Protein AF-A0A7W1YR52-F1 (afdb_monomer)

Solvent-accessible surface area (backbone atoms only — not comparable to full-atom values): 8454 Å² total; per-residue (Å²): 133,63,75,66,62,59,60,63,70,71,49,51,75,68,54,46,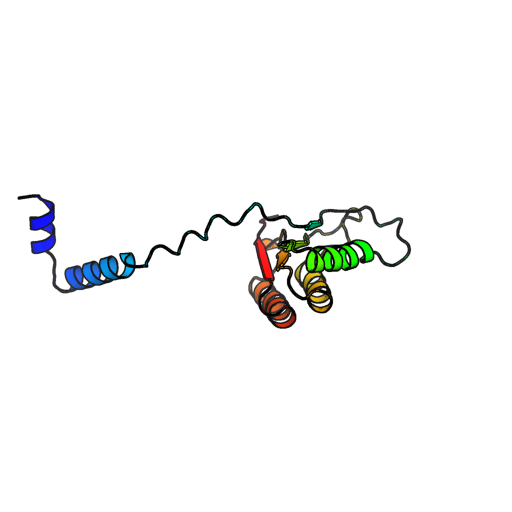53,51,49,50,52,56,54,58,62,67,60,60,69,76,72,72,75,66,73,82,70,69,92,76,51,63,50,73,51,80,66,54,80,48,83,84,46,88,64,70,83,52,48,70,62,54,54,48,44,39,49,37,34,77,68,73,29,53,31,40,29,34,24,52,37,75,99,41,70,71,22,43,89,25,65,49,36,56,65,54,41,42,56,50,26,77,64,43,86,70,39,25,44,28,28,61,26,43,46,48,79,83,49,58,69,67,55,55,52,54,48,45,48,50,33,22,62,65,37,69,74,28,62,47,81,40,78,38,84,117

Structure (mmCIF, N/CA/C/O backbone):
data_AF-A0A7W1YR52-F1
#
_entry.id   AF-A0A7W1YR52-F1
#
loop_
_atom_site.group_PDB
_atom_site.id
_atom_site.type_symbol
_atom_site.label_atom_id
_atom_site.label_alt_id
_atom_site.label_comp_id
_atom_site.label_asym_id
_atom_site.label_entity_id
_atom_site.label_seq_id
_atom_site.pdbx_PDB_ins_code
_atom_site.Cartn_x
_atom_site.Cartn_y
_atom_site.Cartn_z
_atom_site.occupancy
_atom_site.B_iso_or_equiv
_atom_site.auth_seq_id
_atom_site.auth_comp_id
_atom_site.auth_asym_id
_atom_site.auth_atom_id
_atom_site.pdbx_PDB_model_num
ATOM 1 N N . MET A 1 1 ? -31.901 45.047 22.175 1.00 51.59 1 MET A N 1
ATOM 2 C CA . MET A 1 1 ? -32.319 43.917 21.314 1.00 51.59 1 MET A CA 1
ATOM 3 C C . MET A 1 1 ? -31.320 43.836 20.171 1.00 51.59 1 MET A C 1
ATOM 5 O O . MET A 1 1 ? -31.244 44.777 19.400 1.00 51.59 1 MET A O 1
ATOM 9 N N . SER A 1 2 ? -30.466 42.810 20.182 1.00 60.12 2 SER A N 1
ATOM 10 C CA . SER A 1 2 ? -29.256 42.698 19.347 1.00 60.12 2 SER A CA 1
ATOM 11 C C . SER A 1 2 ? -29.541 42.855 17.844 1.00 60.12 2 SER A C 1
ATOM 13 O O . SER A 1 2 ? -30.533 42.312 17.355 1.00 60.12 2 SER A O 1
ATOM 15 N N . GLU A 1 3 ? -28.651 43.551 17.121 1.00 64.62 3 GLU A N 1
ATOM 16 C CA . GLU A 1 3 ? -28.667 43.746 15.656 1.00 64.62 3 GLU A CA 1
ATOM 17 C C . GLU A 1 3 ? -28.901 42.448 14.863 1.00 64.62 3 GLU A C 1
ATOM 19 O O . GLU A 1 3 ? -29.453 42.474 13.763 1.00 64.62 3 GLU A O 1
ATOM 24 N N . LEU A 1 4 ? -28.538 41.293 15.432 1.00 61.25 4 LEU A N 1
ATOM 25 C CA . LEU A 1 4 ? -28.779 39.985 14.826 1.00 61.25 4 LEU A CA 1
ATOM 26 C C . LEU A 1 4 ? -30.273 39.671 14.658 1.00 61.25 4 LEU A C 1
ATOM 28 O O . LEU A 1 4 ? -30.672 39.114 13.640 1.00 61.25 4 LEU A O 1
ATOM 32 N N . SER A 1 5 ? 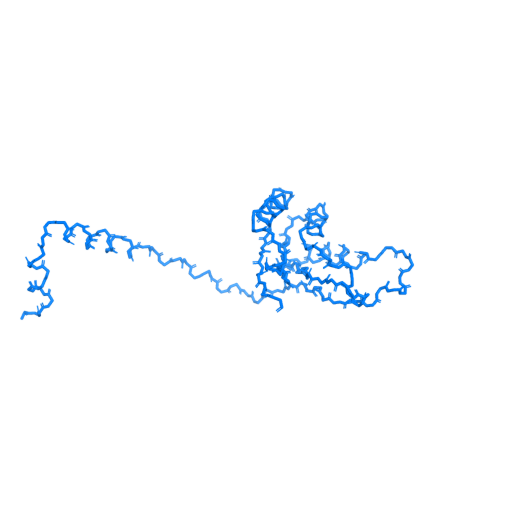-31.103 40.037 15.638 1.00 66.31 5 SER A N 1
ATOM 33 C CA . SER A 1 5 ? -32.537 39.721 15.627 1.00 66.31 5 SER A CA 1
ATOM 34 C C . SER A 1 5 ? -33.270 40.492 14.522 1.00 66.31 5 SER A C 1
ATOM 36 O O . SER A 1 5 ? -34.117 39.938 13.822 1.00 66.31 5 SER A O 1
ATOM 38 N N . GLY A 1 6 ? -32.858 41.743 14.277 1.00 71.44 6 GLY A N 1
ATOM 39 C CA . GLY A 1 6 ? -33.383 42.558 13.178 1.00 71.44 6 GLY A CA 1
ATOM 40 C C . GLY A 1 6 ? -33.016 42.011 11.795 1.00 71.44 6 GLY A C 1
ATOM 41 O O . GLY A 1 6 ? -33.862 41.975 10.905 1.00 71.44 6 GLY A O 1
ATOM 42 N N . ARG A 1 7 ? -31.786 41.506 11.624 1.00 69.94 7 ARG A N 1
ATOM 43 C CA . ARG A 1 7 ? -31.305 40.951 10.342 1.00 69.94 7 ARG A CA 1
ATOM 44 C C . ARG A 1 7 ? -31.950 39.614 9.971 1.00 69.94 7 ARG A C 1
ATOM 46 O O . ARG A 1 7 ? -32.060 39.309 8.790 1.00 69.94 7 ARG A O 1
ATOM 53 N N . VAL A 1 8 ? -32.392 38.823 10.952 1.00 71.25 8 VAL A N 1
ATOM 54 C CA . VAL A 1 8 ? -33.123 37.561 10.713 1.00 71.25 8 VAL A CA 1
ATOM 55 C C . VAL A 1 8 ? -34.597 37.818 10.370 1.00 71.25 8 VAL A C 1
ATOM 57 O O . VAL A 1 8 ? -35.208 37.070 9.599 1.00 71.25 8 VAL A O 1
ATOM 60 N N . ALA A 1 9 ? -35.175 38.897 10.905 1.00 76.25 9 ALA A N 1
ATOM 61 C CA . ALA A 1 9 ? -36.544 39.303 10.603 1.00 76.25 9 ALA A CA 1
ATOM 62 C C . ALA A 1 9 ? -36.706 39.835 9.1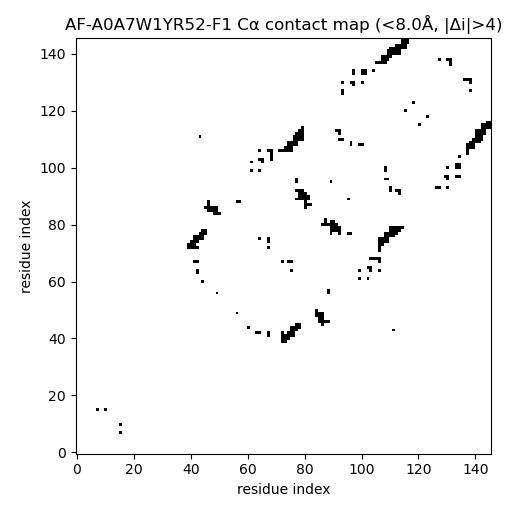66 1.00 76.25 9 ALA A C 1
ATOM 64 O O . ALA A 1 9 ? -37.780 39.684 8.591 1.00 76.25 9 ALA A O 1
ATOM 65 N N . SER A 1 10 ? -35.647 40.397 8.573 1.00 84.06 10 SER A N 1
ATOM 66 C CA . SER A 1 10 ? -35.649 40.961 7.215 1.00 84.06 10 SER A CA 1
ATOM 67 C C . SER A 1 10 ? -35.373 39.950 6.092 1.00 84.06 10 SER A C 1
ATOM 69 O O . SER A 1 10 ? -35.204 40.356 4.944 1.00 84.06 10 SER A O 1
ATOM 71 N N . LEU A 1 11 ? -35.257 38.655 6.400 1.00 87.88 11 LEU A N 1
ATOM 72 C CA . LEU A 1 11 ? -34.957 37.624 5.402 1.00 87.88 11 LEU A CA 1
ATOM 73 C C . LEU A 1 11 ? -36.194 37.262 4.578 1.00 87.88 11 LEU A C 1
ATOM 75 O O . LEU A 1 11 ? -37.293 37.117 5.117 1.00 87.88 11 LEU A O 1
ATOM 79 N N . SER A 1 12 ? -35.991 37.039 3.279 1.00 91.00 12 SER A N 1
ATOM 80 C CA . SER A 1 12 ? -37.018 36.460 2.415 1.00 91.00 12 SER A CA 1
ATOM 81 C C . SER A 1 12 ? -37.321 35.002 2.809 1.00 91.00 12 SER A C 1
ATOM 83 O O . SER A 1 12 ? -36.496 34.351 3.465 1.00 91.00 12 SER A O 1
ATOM 85 N N . PRO A 1 13 ? -38.473 34.443 2.392 1.00 88.31 13 PRO A N 1
ATOM 86 C CA . PRO A 1 13 ? -38.818 33.047 2.669 1.00 88.31 13 PRO A CA 1
ATOM 87 C C . PRO A 1 13 ? -37.746 32.050 2.199 1.00 88.31 13 PRO A C 1
ATOM 89 O O . PRO A 1 13 ? -37.414 31.113 2.921 1.00 88.31 13 PRO A O 1
ATOM 92 N N . GLU A 1 14 ? -37.143 32.290 1.032 1.00 88.25 14 GLU A N 1
ATOM 93 C CA . GLU A 1 14 ? -36.066 31.454 0.485 1.00 88.25 14 GLU A CA 1
ATOM 94 C C . GLU A 1 14 ? -34.774 31.561 1.300 1.00 88.25 14 GLU A C 1
ATOM 96 O O . GLU A 1 14 ? -34.125 30.555 1.587 1.00 88.25 14 GLU A O 1
ATOM 101 N N . GLN A 1 15 ? -34.416 32.775 1.731 1.00 84.81 15 GLN A N 1
ATOM 102 C CA . GLN A 1 15 ? -33.239 33.002 2.567 1.00 84.81 15 GLN A CA 1
ATOM 103 C C . GLN A 1 15 ? -33.398 32.357 3.945 1.00 84.81 15 GLN A C 1
ATOM 105 O O . GLN A 1 15 ? -32.437 31.799 4.472 1.00 84.81 15 GLN A O 1
ATOM 110 N N . ARG A 1 16 ? -34.610 32.383 4.513 1.00 85.88 16 ARG A N 1
ATOM 111 C CA . ARG A 1 16 ? -34.920 31.703 5.775 1.00 85.88 16 ARG A CA 1
ATOM 112 C C . ARG A 1 16 ? -34.832 30.182 5.621 1.00 85.88 16 ARG A C 1
ATOM 114 O O . ARG A 1 16 ? -34.178 29.546 6.440 1.00 85.88 16 ARG A O 1
ATOM 121 N N . ALA A 1 17 ? -35.371 29.620 4.538 1.00 82.25 17 ALA A N 1
ATOM 122 C CA . ALA A 1 17 ? -35.276 28.187 4.251 1.00 82.25 17 ALA A CA 1
ATOM 123 C C . ALA A 1 17 ? -33.823 27.716 4.031 1.00 82.25 17 ALA A C 1
ATOM 125 O O . ALA A 1 17 ? -33.437 26.636 4.484 1.00 82.25 17 ALA A O 1
ATOM 126 N N . LEU A 1 18 ? -32.989 28.528 3.369 1.00 80.44 18 LEU A N 1
ATOM 127 C CA . LEU A 1 18 ? -31.559 28.250 3.220 1.00 80.44 18 LEU A CA 1
ATOM 128 C C . LEU A 1 18 ? -30.838 28.297 4.574 1.00 80.44 18 LEU A C 1
ATOM 130 O O . LEU A 1 18 ? -30.057 27.396 4.878 1.00 80.44 18 LEU A O 1
ATOM 134 N N . LEU A 1 19 ? -31.129 29.306 5.400 1.00 80.19 19 LEU A N 1
ATOM 135 C CA . LEU A 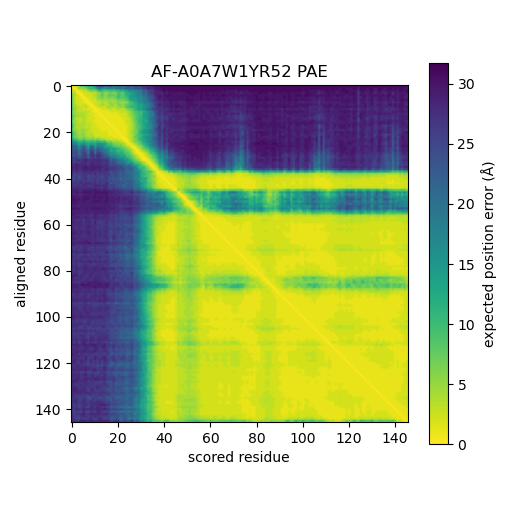1 19 ? -30.555 29.438 6.738 1.00 80.19 19 LEU A CA 1
ATOM 136 C C . LEU A 1 19 ? -30.928 28.239 7.625 1.00 80.19 19 LEU A C 1
ATOM 138 O O . LEU A 1 19 ? -30.062 27.681 8.291 1.00 80.19 19 LEU A O 1
ATOM 142 N N . GLU A 1 20 ? -32.185 27.794 7.583 1.00 82.94 20 GLU A N 1
ATOM 143 C CA . GLU A 1 20 ? -32.664 26.604 8.298 1.00 82.94 20 GLU A CA 1
ATOM 144 C C . GLU A 1 20 ? -31.961 25.327 7.825 1.00 82.94 20 GLU A C 1
ATOM 146 O O . GLU A 1 20 ? -31.508 24.539 8.654 1.00 82.94 20 GLU A O 1
ATOM 151 N N . ARG A 1 21 ? -31.769 25.148 6.510 1.00 78.56 21 ARG A N 1
ATOM 152 C CA . ARG A 1 21 ? -30.993 24.022 5.959 1.00 78.56 21 ARG A CA 1
ATOM 153 C C . ARG A 1 21 ? -29.532 24.041 6.407 1.00 78.56 21 ARG A C 1
ATOM 155 O O . ARG A 1 21 ? -28.987 22.988 6.739 1.00 78.56 21 ARG A O 1
ATOM 162 N N . MET A 1 22 ? -28.902 25.216 6.438 1.00 73.44 22 MET A N 1
ATOM 163 C CA . MET A 1 22 ? -27.520 25.390 6.904 1.00 73.44 22 MET A CA 1
ATOM 164 C C . MET A 1 22 ? -27.375 25.140 8.413 1.00 73.44 22 MET A C 1
ATOM 166 O O . MET A 1 22 ? -26.379 24.575 8.862 1.00 73.44 22 MET A O 1
ATOM 170 N N . LEU A 1 23 ? -28.372 25.534 9.208 1.00 73.44 23 LEU A N 1
ATOM 171 C CA . LEU A 1 23 ? -28.405 25.265 10.646 1.00 73.44 23 LEU A CA 1
ATOM 172 C C . LEU A 1 23 ? -28.672 23.781 10.937 1.00 73.44 23 LEU A C 1
ATOM 174 O O . LEU A 1 23 ? -28.028 23.217 11.817 1.00 73.44 23 LEU A O 1
ATOM 178 N N . ALA A 1 24 ? -29.535 23.129 10.152 1.00 71.31 24 ALA A N 1
ATOM 179 C CA . ALA A 1 24 ? -29.798 21.693 10.243 1.00 71.31 24 ALA A CA 1
ATOM 180 C C . ALA A 1 24 ? -28.568 20.839 9.878 1.00 71.31 24 ALA A C 1
ATOM 182 O O . ALA A 1 24 ? -28.323 19.814 10.506 1.00 71.31 24 ALA A O 1
ATOM 183 N N . THR A 1 25 ? -27.745 21.279 8.918 1.00 58.31 25 THR A N 1
ATOM 184 C CA . THR A 1 25 ? -26.483 20.596 8.558 1.00 58.31 25 THR A CA 1
ATOM 185 C C . THR A 1 25 ? -25.369 20.810 9.583 1.00 58.31 25 THR A C 1
ATOM 187 O O . THR A 1 25 ? -24.502 19.953 9.735 1.00 58.31 25 THR A O 1
ATOM 190 N N . LYS A 1 26 ? -25.418 21.901 10.358 1.00 54.62 26 LYS A N 1
ATOM 191 C CA . LYS A 1 26 ? -24.524 22.127 11.507 1.00 54.62 26 LYS A CA 1
ATOM 192 C C . LYS A 1 26 ? -24.830 21.234 12.717 1.00 54.62 26 LYS A C 1
ATOM 194 O O . LYS A 1 26 ? -24.046 21.220 13.660 1.00 54.62 26 LYS A O 1
ATOM 199 N N . GLY A 1 27 ? -25.938 20.492 12.673 1.00 46.06 27 GLY A N 1
ATOM 200 C CA . GLY A 1 27 ? -26.330 19.477 13.648 1.00 46.06 27 GLY A CA 1
ATOM 201 C C . GLY A 1 27 ? -25.776 18.081 13.359 1.00 46.06 27 GLY A C 1
ATOM 202 O O . GLY A 1 27 ? -26.323 17.112 13.879 1.00 46.06 27 GLY A O 1
ATOM 203 N N . ALA A 1 28 ? -24.721 17.944 12.546 1.00 52.09 28 ALA A N 1
ATOM 204 C CA . ALA A 1 28 ? -23.932 16.720 12.588 1.00 52.09 28 ALA A CA 1
ATOM 205 C C . ALA A 1 28 ? -23.451 16.558 14.034 1.00 52.09 28 ALA A C 1
ATOM 207 O O . ALA A 1 28 ? -22.699 17.398 14.537 1.00 52.09 28 ALA A O 1
ATOM 208 N N . SER A 1 29 ? -23.938 15.517 14.719 1.00 50.88 29 SER A N 1
ATOM 209 C CA . SER A 1 29 ? -23.362 15.081 15.987 1.00 50.88 29 SER A CA 1
ATOM 210 C C . SER A 1 29 ? -21.843 15.117 15.835 1.00 50.88 29 SER A C 1
ATOM 212 O O . SER A 1 29 ? -21.368 14.734 14.757 1.00 50.88 29 SER A O 1
ATOM 214 N N . PRO A 1 30 ? -21.080 15.592 16.841 1.00 49.69 30 PRO A N 1
ATOM 215 C CA . PRO A 1 30 ? -19.635 15.465 16.784 1.00 49.69 30 PRO A CA 1
ATOM 216 C C . PRO A 1 30 ? -19.364 14.027 16.365 1.00 49.69 30 PRO A C 1
ATOM 218 O O . PRO A 1 30 ? -19.863 13.113 17.027 1.00 49.69 30 PRO A O 1
ATOM 221 N N . VAL A 1 31 ? -18.676 13.826 15.232 1.00 53.56 31 VAL A N 1
ATOM 222 C CA . VAL A 1 31 ? -18.073 12.522 14.953 1.00 53.56 31 VAL A CA 1
ATOM 223 C C . VAL A 1 31 ? -17.373 12.200 16.260 1.00 53.56 31 VAL A C 1
ATOM 225 O O . VAL A 1 31 ? -16.564 13.042 16.669 1.00 53.56 31 VAL A O 1
ATOM 228 N N . PRO A 1 32 ? -17.760 11.129 16.982 1.00 46.78 32 PRO A N 1
ATOM 229 C CA . PRO A 1 32 ? -17.133 10.827 18.251 1.00 46.78 32 PRO A CA 1
ATOM 230 C C . PRO A 1 32 ? -15.642 10.888 17.976 1.00 46.78 32 PRO A C 1
ATOM 232 O O . PRO A 1 32 ? -15.161 10.170 17.096 1.00 46.78 32 PRO A O 1
ATOM 235 N N . LEU A 1 33 ? -14.945 11.843 18.602 1.00 52.25 33 LEU A N 1
ATOM 236 C CA . LEU A 1 33 ? -13.493 11.838 18.594 1.00 52.25 33 LEU A CA 1
ATOM 237 C C . LEU A 1 33 ? -13.187 10.478 19.182 1.00 52.25 33 LEU A C 1
ATOM 239 O O . LEU A 1 33 ? -13.493 10.262 20.355 1.00 52.25 33 LEU A O 1
ATOM 243 N N . ALA A 1 34 ? -12.781 9.548 18.312 1.00 59.06 34 ALA A N 1
ATOM 244 C CA . ALA A 1 34 ? -12.560 8.169 18.685 1.00 59.06 34 ALA A CA 1
ATOM 245 C C . ALA A 1 34 ? -11.772 8.216 19.988 1.00 59.06 34 ALA A C 1
ATOM 247 O O . ALA A 1 34 ? -10.771 8.941 20.046 1.00 59.06 34 ALA A O 1
ATOM 248 N N . GLU A 1 35 ? -12.295 7.556 21.029 1.00 54.59 35 GLU A N 1
ATOM 249 C CA . GLU A 1 35 ? -11.586 7.343 22.291 1.00 54.59 35 GLU A CA 1
ATOM 250 C C . GLU A 1 35 ? -10.117 7.183 21.954 1.00 54.59 35 GLU A C 1
ATOM 252 O O . GLU A 1 35 ? -9.825 6.360 21.086 1.00 54.59 35 GLU A O 1
ATOM 257 N N . ALA A 1 36 ? -9.256 8.043 22.513 1.00 53.94 36 ALA A N 1
ATOM 258 C CA . ALA A 1 36 ? -7.880 8.198 22.065 1.00 53.94 36 ALA A CA 1
ATOM 259 C C . ALA A 1 36 ? -7.216 6.822 22.015 1.00 53.94 36 ALA A C 1
ATOM 261 O O . ALA A 1 36 ? -6.761 6.298 23.033 1.00 53.94 36 ALA A O 1
ATOM 262 N N . ALA A 1 37 ? -7.239 6.212 20.829 1.00 66.56 37 ALA A N 1
ATOM 263 C CA . ALA A 1 37 ? -6.703 4.892 20.629 1.00 66.56 37 ALA A CA 1
ATOM 264 C C . ALA A 1 37 ? -5.230 5.030 20.986 1.00 66.56 37 ALA A C 1
ATOM 266 O O . ALA A 1 37 ? -4.564 5.952 20.504 1.00 66.56 37 ALA A O 1
ATOM 267 N N . GLY A 1 38 ? -4.748 4.177 21.892 1.00 81.50 38 GLY A N 1
ATOM 268 C CA . GLY A 1 38 ? -3.334 4.155 22.244 1.00 81.50 38 GLY A CA 1
ATOM 269 C C . GLY A 1 38 ? -2.470 4.143 20.980 1.00 81.50 38 GLY A C 1
ATOM 270 O O . GLY A 1 38 ? -2.928 3.727 19.912 1.00 81.50 38 GLY A O 1
ATOM 271 N N . LEU A 1 39 ? -1.233 4.633 21.092 1.00 92.00 39 LEU A N 1
ATOM 272 C CA . LEU A 1 39 ? -0.325 4.767 19.953 1.00 92.00 39 LEU A CA 1
ATOM 273 C C . LEU A 1 39 ? -0.327 3.497 19.089 1.00 92.00 39 LEU A C 1
ATOM 275 O O . LEU A 1 39 ? -0.029 2.402 19.565 1.00 92.00 39 LEU A O 1
ATOM 279 N N . GLN A 1 40 ? -0.664 3.664 17.813 1.00 94.88 40 GLN A N 1
ATOM 280 C CA . GLN A 1 40 ? -0.707 2.571 16.855 1.00 94.88 40 GLN A CA 1
ATOM 281 C C . GLN A 1 40 ? 0.651 2.398 16.178 1.00 94.88 40 GLN A C 1
ATOM 283 O O . GLN A 1 40 ? 1.247 3.363 15.702 1.00 94.88 40 GLN A O 1
ATOM 288 N N . PHE A 1 41 ? 1.109 1.152 16.076 1.00 97.44 41 PHE A N 1
ATOM 289 C CA . PHE A 1 41 ? 2.354 0.799 15.397 1.00 97.44 41 PHE A CA 1
ATOM 290 C C . PHE A 1 41 ? 2.063 0.256 13.998 1.00 97.44 41 PHE A C 1
ATOM 292 O O . PHE A 1 41 ? 1.071 -0.433 13.780 1.00 97.44 41 PHE A O 1
ATOM 299 N N . SER A 1 42 ? 2.902 0.595 13.023 1.00 98.19 42 SER A N 1
ATOM 300 C CA . SER A 1 42 ? 2.784 0.159 11.625 1.00 98.19 42 SER A CA 1
ATOM 301 C C . SER A 1 42 ? 4.164 -0.169 11.066 1.00 98.19 42 SER A C 1
ATOM 303 O O . SER A 1 42 ? 5.164 0.354 11.555 1.00 98.19 42 SER A O 1
ATOM 305 N N . LEU A 1 43 ? 4.213 -0.998 10.026 1.00 98.00 43 LEU A N 1
ATOM 306 C CA . LEU A 1 43 ? 5.425 -1.212 9.241 1.00 98.00 43 LEU A CA 1
ATOM 307 C C . LEU A 1 43 ? 5.435 -0.274 8.038 1.00 98.00 43 LEU A C 1
ATOM 309 O O . LEU A 1 43 ? 4.408 -0.102 7.382 1.00 98.00 43 LEU A O 1
ATOM 313 N N . PHE A 1 44 ? 6.592 0.301 7.727 1.00 96.44 44 PHE A N 1
ATOM 314 C CA . PHE A 1 44 ? 6.783 1.114 6.533 1.00 96.44 44 PHE A CA 1
ATOM 315 C C . PHE A 1 44 ? 7.975 0.587 5.748 1.00 96.44 44 PHE A C 1
ATOM 317 O O . PHE A 1 44 ? 9.092 0.535 6.261 1.00 96.44 44 PHE A O 1
ATOM 324 N N . TYR A 1 45 ? 7.732 0.217 4.496 1.00 93.25 45 TYR A N 1
ATOM 325 C CA . TYR A 1 45 ? 8.778 -0.225 3.592 1.00 93.25 45 TYR A CA 1
ATOM 326 C C . TYR A 1 45 ? 9.265 0.981 2.800 1.00 93.25 45 TYR A C 1
ATOM 328 O O . TYR A 1 45 ? 8.492 1.672 2.143 1.00 93.25 45 TYR A O 1
ATOM 336 N N . PHE A 1 46 ? 10.557 1.269 2.902 1.00 79.62 46 PHE A N 1
ATOM 337 C CA . PHE A 1 46 ? 11.211 2.276 2.080 1.00 79.62 46 PHE A CA 1
ATOM 338 C C . PHE A 1 46 ? 11.957 1.535 0.979 1.00 79.62 46 PHE A C 1
ATOM 340 O O . PHE A 1 46 ? 11.311 0.890 0.159 1.00 79.62 46 PHE A O 1
ATOM 347 N N . SER A 1 47 ? 13.275 1.586 0.946 1.00 69.19 47 SER A N 1
ATOM 348 C CA . SER A 1 47 ? 14.126 0.892 -0.009 1.00 69.19 47 SER A CA 1
ATOM 349 C C . SER A 1 47 ? 15.050 -0.074 0.721 1.00 69.19 47 SER A C 1
ATOM 351 O O . SER A 1 47 ? 15.524 0.197 1.822 1.00 69.19 47 SER A O 1
ATOM 353 N N . SER A 1 48 ? 15.311 -1.201 0.079 1.00 68.00 48 SER A N 1
ATOM 354 C CA . SER A 1 48 ? 16.369 -2.139 0.430 1.00 68.00 48 SER A CA 1
ATOM 355 C C . SER A 1 48 ? 17.234 -2.343 -0.810 1.00 68.00 48 SER A C 1
ATOM 357 O O . SER A 1 48 ? 16.733 -2.309 -1.941 1.00 68.00 48 SER A O 1
ATOM 359 N N . ASP A 1 49 ? 18.544 -2.497 -0.612 1.00 67.50 49 ASP A N 1
ATOM 360 C CA . ASP A 1 49 ? 19.411 -3.000 -1.673 1.00 67.50 49 ASP A CA 1
ATOM 361 C C . ASP A 1 49 ? 19.265 -4.520 -1.722 1.00 67.50 49 ASP A C 1
ATOM 363 O O . ASP A 1 49 ? 19.858 -5.259 -0.937 1.00 67.50 49 ASP A O 1
ATOM 367 N N . GLU A 1 50 ? 18.402 -4.977 -2.622 1.00 66.62 50 GLU A N 1
ATOM 368 C CA . GLU A 1 50 ? 18.124 -6.398 -2.823 1.00 66.62 50 GLU A CA 1
ATOM 369 C C . GLU A 1 50 ? 18.768 -6.932 -4.103 1.00 66.62 50 GLU A C 1
ATOM 371 O O . GLU A 1 50 ? 18.424 -8.020 -4.566 1.00 66.62 50 GLU A O 1
ATOM 376 N N . GLN A 1 51 ? 19.731 -6.204 -4.686 1.00 63.41 51 GLN A N 1
ATOM 377 C CA . GLN A 1 51 ? 20.501 -6.727 -5.818 1.00 63.41 51 GLN A CA 1
ATOM 378 C C . GLN A 1 51 ? 21.277 -7.990 -5.436 1.00 63.41 51 GLN A C 1
ATOM 380 O O . GLN A 1 51 ? 21.415 -8.896 -6.255 1.00 63.41 51 GLN A O 1
ATOM 385 N N . ALA A 1 52 ? 21.726 -8.076 -4.181 1.00 60.88 52 ALA A N 1
ATOM 386 C CA . ALA A 1 52 ? 22.408 -9.248 -3.645 1.00 60.88 52 ALA A CA 1
ATOM 387 C C . ALA A 1 52 ? 21.472 -10.450 -3.395 1.00 60.88 52 ALA A C 1
ATOM 389 O O . ALA A 1 52 ? 21.953 -11.568 -3.200 1.00 60.88 52 ALA A O 1
ATOM 390 N N . LEU A 1 53 ? 20.145 -10.257 -3.403 1.00 68.19 53 LEU A N 1
ATOM 391 C CA . LEU A 1 53 ? 19.179 -11.338 -3.216 1.00 68.19 53 LEU A CA 1
ATOM 392 C C . LEU A 1 53 ? 18.889 -12.005 -4.564 1.00 68.19 53 LEU A C 1
ATOM 394 O O . LEU A 1 53 ? 18.136 -11.502 -5.400 1.00 68.19 53 LEU A O 1
ATOM 398 N N . ALA A 1 54 ? 19.521 -13.162 -4.769 1.00 66.44 54 ALA A N 1
ATOM 399 C CA . ALA A 1 54 ? 19.409 -13.942 -6.000 1.00 66.44 54 ALA A CA 1
ATOM 400 C C . ALA A 1 54 ? 17.982 -14.464 -6.257 1.00 66.44 54 ALA A C 1
ATOM 402 O O . ALA A 1 54 ? 17.583 -14.588 -7.410 1.00 66.44 54 ALA A O 1
ATOM 403 N N . ASN A 1 55 ? 17.214 -14.737 -5.196 1.00 76.50 55 ASN A N 1
ATOM 404 C CA . ASN A 1 55 ? 15.829 -15.206 -5.240 1.00 76.50 55 ASN A CA 1
ATOM 405 C C . ASN A 1 55 ? 15.014 -14.550 -4.115 1.00 76.50 55 ASN A C 1
ATOM 407 O O . ASN A 1 55 ? 15.577 -14.143 -3.101 1.00 76.50 55 ASN A O 1
ATOM 411 N N . ASP A 1 56 ? 13.692 -14.508 -4.290 1.00 84.00 56 ASP A N 1
ATOM 412 C CA . ASP A 1 56 ? 12.721 -14.135 -3.251 1.00 84.00 56 ASP A CA 1
ATOM 413 C C . ASP A 1 56 ? 12.858 -12.703 -2.694 1.00 84.00 56 ASP A C 1
ATOM 415 O O . ASP A 1 56 ? 12.810 -12.446 -1.491 1.00 84.00 56 ASP A O 1
ATOM 419 N N . LYS A 1 57 ? 12.987 -11.739 -3.612 1.00 87.25 57 LYS A N 1
ATOM 420 C CA . LYS A 1 57 ? 13.103 -10.297 -3.320 1.00 87.25 57 LYS A CA 1
ATOM 421 C C . LYS A 1 57 ? 11.886 -9.685 -2.605 1.00 87.25 57 LYS A C 1
ATOM 423 O O . LYS A 1 57 ? 11.882 -8.515 -2.265 1.00 87.25 57 LYS A O 1
ATOM 428 N N . TYR A 1 58 ? 10.807 -10.443 -2.419 1.00 91.00 58 TYR A N 1
ATOM 429 C CA . TYR A 1 58 ? 9.622 -9.980 -1.692 1.00 91.00 58 TYR A CA 1
ATOM 430 C C . TYR A 1 58 ? 9.434 -10.690 -0.351 1.00 91.00 58 TYR A C 1
ATOM 432 O O . TYR A 1 58 ? 8.505 -10.351 0.382 1.00 91.00 58 TYR A O 1
ATOM 440 N N . ARG A 1 59 ? 10.320 -11.622 0.025 1.00 91.12 59 ARG A N 1
ATOM 441 C CA . ARG A 1 59 ? 10.198 -12.383 1.273 1.00 91.12 59 ARG A CA 1
ATOM 442 C C . ARG A 1 59 ? 10.020 -11.491 2.492 1.00 91.12 59 ARG A C 1
ATOM 444 O O . ARG A 1 59 ? 9.097 -11.693 3.269 1.00 91.12 59 ARG A O 1
ATOM 451 N N . LEU A 1 60 ? 10.866 -10.468 2.625 1.00 91.75 60 LEU A N 1
ATOM 452 C CA . LEU A 1 60 ? 10.855 -9.576 3.786 1.00 91.75 60 LEU A CA 1
ATOM 453 C C . LEU A 1 60 ? 9.526 -8.817 3.923 1.00 91.75 60 LEU A C 1
ATOM 455 O O . LEU A 1 60 ? 9.042 -8.613 5.039 1.00 91.75 60 LEU A O 1
ATOM 459 N N . VAL A 1 61 ? 8.925 -8.392 2.808 1.00 94.38 61 VAL A N 1
ATOM 460 C CA . VAL A 1 61 ? 7.636 -7.690 2.851 1.00 94.38 61 VAL A CA 1
ATOM 461 C C . VAL A 1 61 ? 6.473 -8.648 3.094 1.00 94.38 61 VAL A C 1
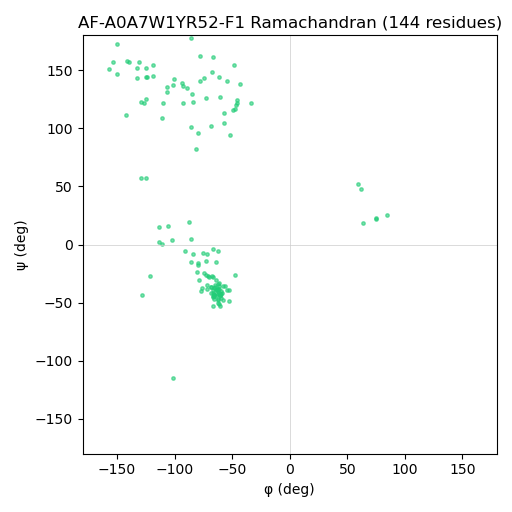ATOM 463 O O . VAL A 1 61 ? 5.577 -8.319 3.866 1.00 94.38 61 VAL A O 1
ATOM 466 N N . LEU A 1 62 ? 6.508 -9.853 2.517 1.00 96.12 62 LEU A N 1
ATOM 467 C CA . LEU A 1 62 ? 5.478 -10.873 2.727 1.00 96.12 62 LEU A CA 1
ATOM 468 C C . LEU A 1 62 ? 5.472 -11.383 4.176 1.00 96.12 62 LEU A C 1
ATOM 470 O O . LEU A 1 62 ? 4.436 -11.337 4.839 1.00 96.12 62 LEU A O 1
ATOM 474 N N . GLU A 1 63 ? 6.626 -11.816 4.686 1.00 96.81 63 GLU A N 1
ATOM 475 C CA . GLU A 1 63 ? 6.767 -12.330 6.054 1.00 96.81 63 GLU A CA 1
ATOM 476 C C . GLU A 1 63 ? 6.542 -11.225 7.091 1.00 96.81 63 GLU A C 1
ATOM 478 O O . GLU A 1 63 ? 5.838 -11.435 8.080 1.00 96.81 63 GLU A O 1
ATOM 483 N N . GLY A 1 64 ? 7.074 -10.021 6.854 1.00 97.62 64 GLY A N 1
ATOM 484 C CA . GLY A 1 64 ? 6.865 -8.886 7.750 1.00 97.62 64 GLY A CA 1
ATOM 485 C C . GLY A 1 64 ? 5.398 -8.458 7.826 1.00 97.62 64 GLY A C 1
ATOM 486 O O . GLY A 1 64 ? 4.898 -8.184 8.917 1.00 97.62 64 GLY A O 1
ATOM 487 N N . ALA A 1 65 ? 4.670 -8.476 6.704 1.00 98.31 65 ALA A N 1
ATOM 488 C CA . ALA A 1 65 ? 3.236 -8.201 6.698 1.00 98.31 65 ALA A CA 1
ATOM 489 C C . ALA A 1 65 ? 2.432 -9.271 7.450 1.00 98.31 65 ALA A C 1
ATOM 491 O O . ALA A 1 65 ? 1.565 -8.917 8.246 1.00 98.31 65 ALA A O 1
ATOM 492 N N . GLN A 1 66 ? 2.736 -10.559 7.251 1.00 98.56 66 GLN A N 1
ATOM 493 C CA . GLN A 1 66 ? 2.110 -11.656 8.000 1.00 98.56 66 GLN A CA 1
ATOM 494 C C . GLN A 1 66 ? 2.377 -11.551 9.503 1.00 98.56 66 GLN A C 1
ATOM 496 O O . GLN A 1 66 ? 1.467 -11.741 10.309 1.00 98.56 66 GLN A O 1
ATOM 501 N N . PHE A 1 67 ? 3.610 -11.216 9.885 1.00 98.62 67 PHE A N 1
ATOM 502 C CA . PHE A 1 67 ? 3.963 -10.988 11.279 1.00 98.62 67 PHE A CA 1
ATOM 503 C C . PHE A 1 67 ? 3.145 -9.832 11.861 1.00 98.62 67 PHE A C 1
ATOM 505 O O . PHE A 1 67 ? 2.469 -10.002 12.872 1.00 98.62 67 PHE A O 1
ATOM 512 N N . ALA A 1 68 ? 3.153 -8.672 11.206 1.00 98.56 68 ALA A N 1
ATOM 513 C CA . ALA A 1 68 ? 2.441 -7.489 11.672 1.00 98.56 68 ALA A CA 1
ATOM 514 C C . ALA A 1 68 ? 0.925 -7.736 11.807 1.00 98.56 68 ALA A C 1
ATOM 516 O O . ALA A 1 68 ? 0.317 -7.327 12.798 1.00 98.56 68 ALA A O 1
ATOM 517 N N . ASP A 1 69 ? 0.343 -8.473 10.858 1.00 98.56 69 ASP A N 1
ATOM 518 C CA . ASP A 1 69 ? -1.055 -8.914 10.864 1.00 98.56 69 ASP A CA 1
ATOM 519 C C . ASP A 1 69 ? -1.415 -9.755 12.094 1.00 98.56 69 ASP A C 1
ATOM 521 O O . ASP A 1 69 ? -2.460 -9.547 12.708 1.00 98.56 69 ASP A O 1
ATOM 525 N N . GLN A 1 70 ? -0.523 -10.662 12.494 1.00 98.19 70 GLN A N 1
ATOM 526 C CA . GLN A 1 70 ? -0.720 -11.551 13.643 1.00 98.19 70 GLN A CA 1
ATOM 527 C C . GLN A 1 70 ? -0.451 -10.874 14.997 1.00 98.19 70 GLN A C 1
ATOM 529 O O . GLN A 1 70 ? -0.869 -11.394 16.029 1.00 98.19 70 GLN A O 1
ATOM 534 N N . HIS A 1 71 ? 0.222 -9.719 15.007 1.00 98.12 71 HIS A N 1
ATOM 535 C CA . HIS A 1 71 ? 0.680 -9.044 16.230 1.00 98.12 71 HIS A CA 1
ATOM 536 C C . HIS A 1 71 ? -0.017 -7.700 16.492 1.00 98.12 71 HIS A C 1
ATOM 538 O O . HIS A 1 71 ? 0.441 -6.913 17.319 1.00 98.12 71 HIS A O 1
ATOM 544 N N . GLY A 1 72 ? -1.132 -7.423 15.810 1.00 94.94 72 GLY A N 1
ATOM 545 C CA . GLY A 1 72 ? -1.973 -6.258 16.103 1.00 94.94 72 GLY A CA 1
ATOM 546 C C . GLY A 1 72 ? -1.398 -4.920 15.634 1.00 94.94 72 GLY A C 1
ATOM 547 O O . GLY A 1 72 ? -1.782 -3.871 16.153 1.00 94.94 72 GLY A O 1
ATOM 548 N N . PHE A 1 73 ? -0.496 -4.930 14.650 1.00 98.38 73 PHE A N 1
ATOM 549 C CA . PHE A 1 73 ? -0.070 -3.699 13.988 1.00 98.38 73 PHE A CA 1
ATOM 550 C C . PHE A 1 73 ? -1.231 -3.105 13.183 1.00 98.38 73 PHE A C 1
ATOM 552 O O . PHE A 1 73 ? -2.080 -3.811 12.640 1.00 98.38 73 PHE A O 1
ATOM 559 N N . ALA A 1 74 ? -1.252 -1.781 13.072 1.00 98.12 74 ALA A N 1
ATOM 560 C CA . ALA A 1 74 ? -2.334 -1.065 12.414 1.00 98.12 74 ALA A CA 1
ATOM 561 C C . ALA A 1 74 ? -2.254 -1.136 10.886 1.00 98.12 74 ALA A C 1
ATOM 563 O O . ALA A 1 74 ? -3.289 -1.269 10.231 1.00 98.12 74 ALA A O 1
ATOM 564 N N . ALA A 1 75 ? -1.056 -1.029 10.306 1.00 98.62 75 ALA A N 1
ATOM 565 C CA . ALA A 1 75 ? -0.885 -1.013 8.858 1.00 98.62 75 ALA A CA 1
ATOM 566 C C . ALA A 1 75 ? 0.488 -1.513 8.390 1.00 98.62 75 ALA A C 1
ATOM 568 O O . ALA A 1 75 ? 1.486 -1.408 9.107 1.00 98.62 75 ALA A O 1
ATOM 569 N N . VAL A 1 76 ? 0.529 -1.970 7.140 1.00 98.50 76 VAL A N 1
ATOM 570 C CA . VAL A 1 76 ? 1.733 -2.049 6.308 1.00 98.50 76 VAL A CA 1
ATOM 571 C C . VAL A 1 76 ? 1.646 -0.950 5.257 1.00 98.50 76 VAL A C 1
ATOM 573 O O . VAL A 1 76 ? 0.618 -0.802 4.594 1.00 98.50 76 VAL A O 1
ATOM 576 N N . TRP A 1 77 ? 2.722 -0.182 5.115 1.00 98.38 77 TRP A N 1
ATOM 577 C CA . TRP A 1 77 ? 2.850 0.878 4.124 1.00 98.38 77 TRP A CA 1
ATOM 578 C C . TRP A 1 77 ? 3.859 0.486 3.048 1.00 98.38 77 TRP A C 1
ATOM 580 O O . TRP A 1 77 ? 5.025 0.222 3.351 1.00 98.38 77 TRP A O 1
ATOM 590 N N . THR A 1 78 ? 3.409 0.471 1.796 1.00 97.31 78 THR A N 1
ATOM 591 C CA . THR A 1 78 ? 4.235 0.186 0.618 1.00 97.31 78 THR A CA 1
ATOM 592 C C . THR A 1 78 ? 4.500 1.473 -0.172 1.00 97.31 78 THR A C 1
ATOM 594 O O . THR A 1 78 ? 3.549 2.231 -0.402 1.00 97.31 78 THR A O 1
ATOM 597 N N . PRO A 1 79 ? 5.735 1.727 -0.624 1.00 95.62 79 PRO A N 1
ATOM 598 C CA . PRO A 1 79 ? 6.082 2.931 -1.364 1.00 95.62 79 PRO A CA 1
ATOM 599 C C . PRO A 1 79 ? 5.800 2.773 -2.866 1.00 95.62 79 PRO A C 1
ATOM 601 O O . PRO A 1 79 ? 5.428 1.697 -3.336 1.00 95.62 79 PRO A O 1
ATOM 604 N N . GLU A 1 80 ? 6.040 3.846 -3.613 1.00 96.31 80 GLU A N 1
ATOM 605 C CA . GLU A 1 80 ? 6.151 3.842 -5.070 1.00 96.31 80 GLU A CA 1
ATOM 606 C C . GLU A 1 80 ? 7.495 4.466 -5.471 1.00 96.31 80 GLU A C 1
ATOM 608 O O . GLU A 1 80 ? 7.809 5.578 -5.042 1.00 96.31 80 GLU A O 1
ATOM 613 N N . ARG A 1 81 ? 8.305 3.754 -6.260 1.00 93.88 81 ARG A N 1
ATOM 614 C CA . ARG A 1 81 ? 9.604 4.209 -6.774 1.00 93.88 81 ARG A CA 1
ATOM 615 C C . ARG A 1 81 ? 9.928 3.579 -8.119 1.00 93.88 81 ARG A C 1
ATOM 617 O O . ARG A 1 81 ? 9.646 2.407 -8.348 1.00 93.88 81 ARG A O 1
ATOM 624 N N . HIS A 1 82 ? 10.617 4.341 -8.961 1.00 93.19 82 HIS A N 1
ATOM 625 C CA . HIS A 1 82 ? 10.927 3.961 -10.335 1.00 93.19 82 HIS A CA 1
ATOM 626 C C . HIS A 1 82 ? 12.398 4.214 -10.662 1.00 93.19 82 HIS A C 1
ATOM 628 O O . HIS A 1 82 ? 13.008 5.130 -10.119 1.00 93.19 82 HIS A O 1
ATOM 634 N N . PHE A 1 83 ? 12.932 3.424 -11.594 1.00 91.31 83 PHE A N 1
ATOM 635 C CA . PHE A 1 83 ? 14.220 3.656 -12.267 1.00 91.31 83 PHE A CA 1
ATOM 636 C C . PHE A 1 83 ? 15.484 3.641 -11.390 1.00 91.31 83 PHE A C 1
ATOM 638 O O . PHE A 1 83 ? 16.535 4.080 -11.849 1.00 91.31 83 PHE A O 1
ATOM 645 N N . ASP A 1 84 ? 15.417 3.072 -10.184 1.00 86.69 84 ASP A N 1
ATOM 646 C CA . ASP A 1 84 ? 16.585 2.829 -9.333 1.00 86.69 84 ASP A CA 1
ATOM 647 C C . ASP A 1 84 ? 16.564 1.395 -8.787 1.00 86.69 84 ASP A C 1
ATOM 649 O O . ASP A 1 84 ? 15.502 0.846 -8.482 1.00 86.69 84 ASP A O 1
ATOM 653 N N . ALA A 1 85 ? 17.735 0.769 -8.681 1.00 82.19 85 ALA A N 1
ATOM 654 C CA . ALA A 1 85 ? 17.857 -0.558 -8.092 1.00 82.19 85 ALA A CA 1
ATOM 655 C C . ALA A 1 85 ? 17.659 -0.515 -6.569 1.00 82.19 85 ALA A C 1
ATOM 657 O O . ALA A 1 85 ? 17.052 -1.428 -6.001 1.00 82.19 85 AL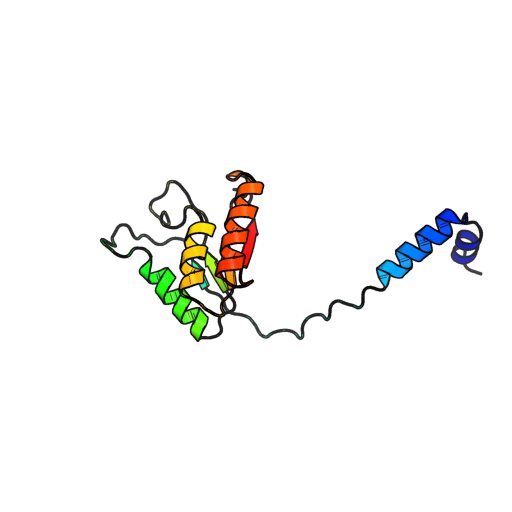A A O 1
ATOM 658 N N . PHE A 1 86 ? 18.105 0.560 -5.913 1.00 83.00 86 PHE A N 1
ATOM 659 C CA . PHE A 1 86 ? 17.874 0.794 -4.498 1.00 83.00 86 PHE A CA 1
ATOM 660 C C . PHE A 1 86 ? 16.389 1.067 -4.266 1.00 83.00 86 PHE A C 1
ATOM 662 O O . PHE A 1 86 ? 15.851 2.145 -4.524 1.00 83.00 86 PHE A O 1
ATOM 669 N N . GLY A 1 87 ? 15.692 0.040 -3.781 1.00 77.69 87 GLY A N 1
ATOM 670 C CA . GLY A 1 87 ? 14.251 0.099 -3.652 1.00 77.69 87 GLY A CA 1
ATOM 671 C C . GLY A 1 87 ? 13.479 -0.040 -4.968 1.00 77.69 87 GLY A C 1
ATOM 672 O O . GLY A 1 87 ? 12.308 0.338 -5.004 1.00 77.69 87 GLY A O 1
ATOM 673 N N . GLY A 1 88 ? 14.069 -0.625 -6.008 1.00 82.75 88 GLY A N 1
ATOM 674 C CA . GLY A 1 88 ? 13.389 -0.899 -7.282 1.00 82.75 88 GLY A CA 1
ATOM 675 C C . GLY A 1 88 ? 12.264 -1.940 -7.212 1.00 82.75 88 GLY A C 1
ATOM 676 O O . GLY A 1 88 ? 11.583 -2.183 -8.201 1.00 82.75 88 GLY A O 1
ATOM 677 N N . LEU A 1 89 ? 12.046 -2.557 -6.048 1.00 87.06 89 LEU A N 1
ATOM 678 C CA . LEU A 1 89 ? 11.004 -3.567 -5.819 1.00 87.06 89 LEU A CA 1
ATOM 679 C C . LEU A 1 89 ? 9.589 -2.993 -5.712 1.00 87.06 89 LEU A C 1
ATOM 681 O O . LEU A 1 89 ? 8.626 -3.743 -5.624 1.00 87.06 89 LEU A O 1
ATOM 685 N N . TYR A 1 90 ? 9.441 -1.672 -5.686 1.00 92.12 90 TYR A N 1
ATOM 686 C CA . TYR A 1 90 ? 8.169 -1.045 -5.347 1.00 92.12 90 TYR A CA 1
ATOM 687 C C . TYR A 1 90 ? 7.686 -0.077 -6.443 1.00 92.12 90 TYR A C 1
ATOM 689 O O . TYR A 1 90 ? 7.477 1.093 -6.144 1.00 92.12 90 TYR A O 1
ATOM 697 N N . PRO A 1 91 ? 7.507 -0.514 -7.708 1.00 94.12 91 PRO A N 1
ATOM 698 C CA . PRO A 1 91 ? 7.080 0.371 -8.797 1.00 94.12 91 PRO A CA 1
ATOM 699 C C . PRO A 1 91 ? 5.571 0.636 -8.828 1.00 94.12 91 PRO A C 1
ATOM 701 O O . PRO A 1 91 ? 5.136 1.636 -9.384 1.00 94.12 91 PRO A O 1
ATOM 704 N N . ASN A 1 92 ? 4.747 -0.246 -8.258 1.00 97.12 92 ASN A N 1
ATOM 705 C CA . ASN A 1 92 ? 3.310 -0.013 -8.134 1.00 97.12 92 ASN A CA 1
ATOM 706 C C . ASN A 1 92 ? 2.807 -0.565 -6.784 1.00 97.12 92 ASN A C 1
ATOM 708 O O . ASN A 1 92 ? 2.776 -1.788 -6.597 1.00 97.12 92 ASN A O 1
ATOM 712 N N . PRO A 1 93 ? 2.389 0.303 -5.843 1.00 97.62 93 PRO A N 1
ATOM 713 C CA . PRO A 1 93 ? 1.905 -0.130 -4.538 1.00 97.62 93 PRO A CA 1
ATOM 714 C C . PRO A 1 93 ? 0.575 -0.894 -4.613 1.00 97.62 93 PRO A C 1
ATOM 716 O O . PRO A 1 93 ? 0.329 -1.733 -3.750 1.00 97.62 93 PRO A O 1
ATOM 719 N N . ALA A 1 94 ? -0.278 -0.670 -5.619 1.00 98.56 94 ALA A N 1
ATOM 720 C CA . ALA A 1 94 ? -1.524 -1.426 -5.777 1.00 98.56 94 ALA A CA 1
ATOM 721 C C . ALA A 1 94 ? -1.242 -2.905 -6.086 1.00 98.56 94 ALA A C 1
ATOM 723 O O . ALA A 1 94 ? -1.842 -3.791 -5.480 1.00 98.56 94 ALA A O 1
ATOM 724 N N . VAL A 1 95 ? -0.264 -3.177 -6.959 1.00 98.25 95 VAL A N 1
ATOM 725 C CA . VAL A 1 95 ? 0.157 -4.546 -7.308 1.00 98.25 95 VAL A CA 1
ATOM 726 C C . VAL A 1 95 ? 0.693 -5.282 -6.081 1.00 98.25 95 VAL A C 1
ATOM 728 O O . VAL A 1 95 ? 0.272 -6.405 -5.800 1.00 98.25 95 VAL A O 1
ATOM 731 N N . LEU A 1 96 ? 1.584 -4.646 -5.314 1.00 97.19 96 LEU A N 1
ATOM 732 C CA . LEU A 1 96 ? 2.125 -5.265 -4.106 1.00 97.19 96 LEU A CA 1
ATOM 733 C C . LEU A 1 96 ? 1.038 -5.465 -3.040 1.00 97.19 96 LEU A C 1
ATOM 735 O O . LEU A 1 96 ? 0.944 -6.546 -2.462 1.00 97.19 96 LEU A O 1
ATOM 739 N N . ASN A 1 97 ? 0.169 -4.476 -2.809 1.00 98.56 97 ASN A N 1
ATOM 740 C CA . ASN A 1 97 ? -0.913 -4.623 -1.834 1.00 98.56 97 ASN A CA 1
ATOM 741 C C . ASN A 1 97 ? -1.962 -5.662 -2.250 1.00 98.56 97 ASN A C 1
ATOM 743 O O . ASN A 1 97 ? -2.538 -6.291 -1.367 1.00 98.56 97 ASN A O 1
ATOM 747 N N . ALA A 1 98 ? -2.179 -5.916 -3.545 1.00 98.75 98 ALA A N 1
ATOM 748 C CA . ALA A 1 98 ? -3.012 -7.034 -3.993 1.00 98.75 98 ALA A CA 1
ATOM 749 C C . ALA A 1 98 ? -2.436 -8.386 -3.532 1.00 98.75 98 ALA A C 1
ATOM 751 O O . ALA A 1 98 ? -3.179 -9.238 -3.051 1.00 98.75 98 ALA A O 1
ATOM 752 N N . ALA A 1 99 ? -1.112 -8.568 -3.605 1.00 98.31 99 ALA A N 1
ATOM 753 C CA . ALA A 1 99 ? -0.456 -9.761 -3.070 1.00 98.31 99 ALA A CA 1
ATOM 754 C C . ALA A 1 99 ? -0.564 -9.830 -1.536 1.00 98.31 99 ALA A C 1
ATOM 756 O O . ALA A 1 99 ? -0.932 -10.870 -0.988 1.00 98.31 99 ALA A O 1
ATOM 757 N N . LEU A 1 100 ? -0.318 -8.712 -0.840 1.00 98.62 100 LEU A N 1
ATOM 758 C CA . LEU A 1 100 ? -0.436 -8.637 0.622 1.00 98.62 100 LEU A CA 1
ATOM 759 C C . LEU A 1 100 ? -1.863 -8.907 1.112 1.00 98.62 100 LEU A C 1
ATOM 761 O O . LEU A 1 100 ? -2.042 -9.533 2.159 1.00 98.62 100 LEU A O 1
ATOM 765 N N . ALA A 1 101 ? -2.879 -8.499 0.348 1.00 98.81 101 ALA A N 1
ATOM 766 C CA . ALA A 1 101 ? -4.283 -8.770 0.644 1.00 98.81 101 ALA A CA 1
ATOM 767 C C . ALA A 1 101 ? -4.575 -10.267 0.748 1.00 98.81 101 ALA A C 1
ATOM 769 O O . ALA A 1 101 ? -5.346 -10.666 1.617 1.00 98.81 101 ALA A O 1
ATOM 770 N N . MET A 1 102 ? -3.909 -11.088 -0.066 1.00 98.50 102 MET A N 1
ATOM 771 C CA . MET A 1 102 ? -4.123 -12.535 -0.091 1.00 98.50 102 MET A CA 1
ATOM 772 C C . MET A 1 102 ? -3.419 -13.287 1.042 1.00 98.50 102 MET A C 1
ATOM 774 O O . MET A 1 102 ? -3.780 -14.427 1.328 1.00 98.50 102 MET A O 1
ATOM 778 N N . VAL A 1 103 ? -2.431 -12.669 1.694 1.00 98.31 103 VAL A N 1
ATOM 779 C CA . VAL A 1 103 ? -1.628 -13.308 2.752 1.00 98.31 103 VAL A CA 1
ATOM 780 C C . VAL A 1 103 ? -1.837 -12.697 4.141 1.00 98.31 103 VAL A C 1
ATOM 782 O O . VAL A 1 103 ? -1.205 -13.142 5.094 1.00 98.31 103 VAL A O 1
ATOM 785 N N . THR A 1 104 ? -2.729 -11.713 4.278 1.00 98.75 104 THR A N 1
ATOM 786 C CA . THR A 1 104 ? -3.071 -11.043 5.548 1.00 98.75 104 THR A CA 1
ATOM 787 C C . THR A 1 104 ? -4.584 -10.983 5.752 1.00 98.75 104 THR A C 1
ATOM 789 O O . THR A 1 104 ? -5.340 -11.036 4.781 1.00 98.75 104 THR A O 1
ATOM 792 N N . ARG A 1 105 ? -5.053 -10.856 7.000 1.00 98.56 105 ARG A N 1
ATOM 793 C CA . ARG A 1 105 ? -6.487 -10.910 7.347 1.00 98.56 105 ARG A CA 1
ATOM 794 C C . ARG A 1 105 ? -7.027 -9.655 8.037 1.00 98.56 105 ARG A C 1
ATOM 796 O O . ARG A 1 105 ? -8.215 -9.375 7.912 1.00 98.56 105 ARG A O 1
ATOM 803 N N . HIS A 1 106 ? -6.196 -8.903 8.751 1.00 98.00 106 HIS A N 1
ATOM 804 C CA . HIS A 1 106 ? -6.624 -7.857 9.686 1.00 98.00 106 HIS A CA 1
ATOM 805 C C . HIS A 1 106 ? -5.941 -6.505 9.437 1.00 98.00 106 HIS A C 1
ATOM 807 O O . HIS A 1 106 ? -6.608 -5.467 9.446 1.00 98.00 106 HIS A O 1
ATOM 813 N N . ILE A 1 107 ? -4.633 -6.507 9.181 1.00 98.62 107 ILE A N 1
ATOM 814 C CA . ILE A 1 107 ? -3.806 -5.308 9.036 1.00 98.62 107 ILE A CA 1
ATOM 815 C C . ILE A 1 107 ? -4.261 -4.440 7.865 1.00 98.62 107 ILE A C 1
ATOM 817 O O . ILE A 1 107 ? -4.678 -4.947 6.822 1.00 98.62 107 ILE A O 1
ATOM 821 N N . LYS A 1 108 ? -4.183 -3.114 8.006 1.00 98.81 108 LYS A N 1
ATOM 822 C CA . LYS A 1 108 ? -4.484 -2.210 6.891 1.00 98.81 108 LYS A CA 1
ATOM 823 C C . LYS A 1 108 ? -3.351 -2.216 5.865 1.00 98.81 108 LYS A C 1
ATOM 825 O O . LYS A 1 108 ? -2.176 -2.278 6.218 1.00 98.81 108 LYS A O 1
ATOM 830 N N . LEU A 1 109 ? -3.718 -2.128 4.595 1.00 98.81 109 LEU A N 1
ATOM 831 C CA . LEU A 1 109 ? -2.804 -2.171 3.457 1.00 98.81 109 LEU A CA 1
ATOM 832 C C . LEU A 1 109 ? -2.769 -0.791 2.822 1.00 98.81 109 LEU A C 1
ATOM 834 O O . LEU A 1 109 ? -3.773 -0.335 2.274 1.00 98.81 109 LEU A O 1
ATOM 838 N N . ARG A 1 110 ? -1.655 -0.076 2.972 1.00 98.69 110 ARG A N 1
ATOM 839 C CA . ARG A 1 110 ? -1.598 1.343 2.625 1.00 98.69 110 ARG A CA 1
ATOM 840 C C . ARG A 1 110 ? -0.498 1.663 1.629 1.00 98.69 110 ARG A C 1
ATOM 842 O O . ARG A 1 110 ? 0.604 1.130 1.714 1.00 98.69 110 ARG A O 1
ATOM 849 N N . ALA A 1 111 ? -0.770 2.605 0.733 1.00 98.38 111 ALA A N 1
ATOM 850 C CA . ALA A 1 111 ? 0.282 3.261 -0.033 1.00 98.38 111 ALA A CA 1
ATOM 851 C C . ALA A 1 111 ? 0.877 4.428 0.749 1.00 98.38 111 ALA A C 1
ATOM 853 O O . ALA A 1 111 ? 0.147 5.308 1.205 1.00 98.38 111 ALA A O 1
ATOM 854 N N . GLY A 1 112 ? 2.205 4.449 0.839 1.00 96.38 112 GLY A N 1
ATOM 855 C CA . GLY A 1 112 ? 3.013 5.565 1.330 1.00 96.38 112 GLY A CA 1
ATOM 856 C C . GLY A 1 112 ? 4.125 5.879 0.328 1.00 96.38 112 GLY A C 1
ATOM 857 O O . GLY A 1 112 ? 5.297 5.768 0.655 1.00 96.38 112 GLY A O 1
ATOM 858 N N . SER A 1 113 ? 3.821 6.186 -0.929 1.00 97.00 113 SER A N 1
ATOM 859 C CA . SER A 1 113 ? 2.564 6.779 -1.416 1.00 97.00 113 SER A CA 1
ATOM 860 C C . SER A 1 113 ? 2.250 6.330 -2.844 1.00 97.00 113 SER A C 1
ATOM 862 O O . SER A 1 113 ? 3.096 5.718 -3.481 1.00 97.00 113 SER A O 1
ATOM 864 N N . VAL A 1 114 ? 1.063 6.670 -3.357 1.00 98.50 114 VAL A N 1
ATOM 865 C CA . VAL A 1 114 ? 0.821 6.744 -4.808 1.00 98.50 114 VAL A CA 1
ATOM 866 C C . VAL A 1 114 ? 1.290 8.116 -5.288 1.00 98.50 114 VAL A C 1
ATOM 868 O O . VAL A 1 114 ? 0.808 9.144 -4.800 1.00 98.50 114 VAL A O 1
ATOM 871 N N . VAL A 1 115 ? 2.215 8.153 -6.242 1.00 98.19 115 VAL A N 1
ATOM 872 C CA . VAL A 1 115 ? 2.688 9.392 -6.870 1.00 98.19 115 VAL A CA 1
ATOM 873 C C . VAL A 1 115 ? 1.679 9.793 -7.943 1.00 98.19 115 VAL A C 1
ATOM 875 O O . VAL A 1 115 ? 1.830 9.478 -9.120 1.00 98.19 115 VAL A O 1
ATOM 878 N N . LEU A 1 116 ? 0.593 10.448 -7.523 1.00 98.44 116 LEU A N 1
ATOM 879 C CA . LEU A 1 116 ? -0.619 10.619 -8.330 1.00 98.44 116 LEU A CA 1
ATOM 880 C C . LEU A 1 116 ? -0.373 11.208 -9.733 1.00 98.44 116 LEU A C 1
ATOM 882 O O . LEU A 1 116 ? -1.004 10.719 -10.667 1.00 98.44 116 LEU A O 1
ATOM 886 N N . PRO A 1 117 ? 0.537 12.184 -9.940 1.00 98.56 117 PRO A N 1
ATOM 887 C CA . PRO A 1 117 ? 0.802 12.715 -11.279 1.00 98.56 117 PRO A CA 1
ATOM 888 C C . PRO A 1 117 ? 1.388 11.711 -12.284 1.00 98.56 117 PRO A C 1
ATOM 890 O O . PRO A 1 117 ? 1.366 11.991 -13.481 1.00 98.56 117 PRO A O 1
ATOM 893 N N . LEU A 1 118 ? 1.889 10.554 -11.835 1.00 98.38 118 LEU A N 1
ATOM 894 C CA . LEU A 1 118 ? 2.378 9.483 -12.712 1.00 98.38 118 LEU A CA 1
ATOM 895 C C . LEU A 1 118 ? 1.262 8.555 -13.216 1.00 98.38 118 LEU A C 1
ATOM 897 O O . LEU A 1 118 ? 1.509 7.720 -14.085 1.00 98.38 118 LEU A O 1
ATOM 901 N N . HIS A 1 119 ? 0.036 8.699 -12.704 1.00 98.56 119 HIS A N 1
ATOM 902 C CA . HIS A 1 119 ? -1.076 7.794 -12.987 1.00 98.56 119 HIS A CA 1
ATOM 903 C C . HIS A 1 119 ? -2.291 8.534 -13.530 1.00 98.56 119 HIS A C 1
ATOM 905 O O . HIS A 1 119 ? -2.579 9.676 -13.176 1.00 98.56 119 HIS A O 1
ATOM 911 N N . HIS A 1 120 ? -3.090 7.836 -14.334 1.00 98.62 120 HIS A N 1
ATOM 912 C CA . HIS A 1 120 ? -4.439 8.302 -14.624 1.00 98.62 120 HIS A CA 1
ATOM 913 C C . HIS A 1 120 ? -5.321 8.098 -13.374 1.00 98.62 120 HIS A C 1
ATOM 915 O O . HIS A 1 120 ? -5.423 6.962 -12.912 1.00 98.62 120 HIS A O 1
ATOM 921 N N . PRO A 1 121 ? -6.030 9.113 -12.839 1.00 98.50 121 PRO A N 1
ATOM 922 C CA . PRO A 1 121 ? -6.799 8.959 -11.596 1.00 98.50 121 PRO A CA 1
ATOM 923 C C . PRO A 1 121 ? -7.834 7.825 -11.626 1.00 98.50 121 PRO A C 1
ATOM 925 O O . PRO A 1 121 ? -8.004 7.124 -10.634 1.00 98.50 121 PRO A O 1
ATOM 928 N N . ILE A 1 122 ? -8.477 7.587 -12.778 1.00 98.81 122 ILE A N 1
ATOM 929 C CA . ILE A 1 122 ? -9.383 6.434 -12.959 1.00 98.81 122 ILE A CA 1
ATOM 930 C C . ILE A 1 122 ? -8.656 5.099 -12.737 1.00 98.81 122 ILE A C 1
ATOM 932 O O . ILE A 1 122 ? -9.191 4.253 -12.033 1.00 98.81 122 ILE A O 1
ATOM 936 N N . ARG A 1 123 ? -7.425 4.928 -13.248 1.00 98.69 123 ARG A N 1
ATOM 937 C CA . ARG A 1 123 ? -6.632 3.703 -13.034 1.00 98.69 123 ARG A CA 1
ATOM 938 C C . ARG A 1 123 ? -6.358 3.479 -11.554 1.00 98.69 123 ARG A C 1
ATOM 940 O O . ARG A 1 123 ? -6.546 2.375 -11.067 1.00 98.69 123 ARG A O 1
ATOM 947 N N . VAL A 1 124 ? -5.988 4.540 -10.834 1.00 98.81 124 VAL A N 1
ATOM 948 C CA . VAL A 1 124 ? -5.766 4.463 -9.384 1.00 98.81 124 VAL A CA 1
ATOM 949 C C . VAL A 1 124 ? -7.033 3.977 -8.682 1.00 98.81 124 VAL A C 1
ATOM 951 O O . VAL A 1 124 ? -6.972 3.050 -7.884 1.00 98.81 124 VAL A O 1
ATOM 954 N N . VAL A 1 125 ? -8.196 4.550 -8.997 1.00 98.81 125 VAL A N 1
ATOM 955 C CA . VAL A 1 125 ? -9.461 4.118 -8.381 1.00 98.81 125 VAL A CA 1
ATOM 956 C C . VAL A 1 125 ? -9.803 2.668 -8.742 1.00 98.81 125 VAL A C 1
ATOM 958 O O . VAL A 1 125 ? -10.179 1.909 -7.853 1.00 98.81 125 VAL A O 1
ATOM 961 N N . GLU A 1 126 ? -9.653 2.261 -10.005 1.00 98.88 126 GLU A N 1
ATOM 962 C CA . GLU A 1 126 ? -9.916 0.888 -10.461 1.00 98.88 126 GLU A CA 1
ATOM 963 C C . GLU A 1 126 ? -9.008 -0.134 -9.761 1.00 98.88 126 GLU A C 1
ATOM 965 O O . GLU A 1 126 ? -9.495 -1.105 -9.179 1.00 98.88 126 GLU A O 1
ATOM 970 N N . GLU A 1 127 ? -7.695 0.099 -9.767 1.00 98.88 127 GLU A N 1
ATOM 971 C CA . GLU A 1 127 ? -6.703 -0.795 -9.163 1.00 98.88 127 GLU A CA 1
ATOM 972 C C . GLU A 1 127 ? -6.919 -0.920 -7.653 1.00 98.88 127 GLU A C 1
ATOM 974 O O . GLU A 1 127 ? -6.977 -2.025 -7.114 1.00 98.88 127 GLU A O 1
ATOM 979 N N . TRP A 1 128 ? -7.112 0.201 -6.959 1.00 98.81 128 TRP A N 1
ATOM 980 C CA . TRP A 1 128 ? -7.324 0.184 -5.515 1.00 98.81 128 TRP A CA 1
ATOM 981 C C . TRP A 1 128 ? -8.701 -0.344 -5.116 1.00 98.81 128 TRP A C 1
ATOM 983 O O . TRP A 1 128 ? -8.816 -0.930 -4.043 1.00 98.81 128 TRP A O 1
ATOM 993 N N . SER A 1 129 ? -9.720 -0.234 -5.974 1.00 98.81 129 SER A N 1
ATOM 994 C CA . SER A 1 129 ? -11.009 -0.901 -5.759 1.00 98.81 129 SER A CA 1
ATOM 995 C C . SER A 1 129 ? -10.872 -2.426 -5.794 1.00 98.81 129 SER A C 1
ATOM 997 O O . SER A 1 129 ? -11.495 -3.117 -4.984 1.00 98.81 129 SER A O 1
ATOM 999 N N . ILE A 1 130 ? -10.010 -2.970 -6.662 1.00 98.88 130 ILE A N 1
ATOM 1000 C CA . ILE A 1 130 ? -9.694 -4.406 -6.662 1.00 98.88 130 ILE A CA 1
ATOM 1001 C C . ILE A 1 130 ? -9.046 -4.798 -5.331 1.00 98.88 130 ILE A C 1
ATOM 1003 O O . ILE A 1 130 ? -9.501 -5.741 -4.685 1.00 98.88 130 ILE A O 1
ATOM 1007 N N . VAL A 1 131 ? -8.022 -4.061 -4.888 1.00 98.81 131 VAL A N 1
ATOM 1008 C CA . VAL A 1 131 ? -7.342 -4.343 -3.611 1.00 98.81 131 VAL A CA 1
ATOM 1009 C C . VAL A 1 131 ? -8.305 -4.212 -2.428 1.00 98.81 131 VAL A C 1
ATOM 1011 O O . VAL A 1 131 ? -8.260 -5.027 -1.506 1.00 98.81 131 VAL A O 1
ATOM 1014 N N . ASP A 1 132 ? -9.211 -3.236 -2.449 1.00 98.88 132 ASP A N 1
ATOM 1015 C CA . ASP A 1 132 ? -10.234 -3.061 -1.415 1.00 98.88 132 ASP A CA 1
ATOM 1016 C C . ASP A 1 132 ? -11.145 -4.289 -1.302 1.00 98.88 132 ASP A C 1
ATOM 1018 O O . ASP A 1 132 ? -11.333 -4.820 -0.206 1.00 98.88 132 ASP A O 1
ATOM 1022 N N . ASN A 1 133 ? -11.615 -4.812 -2.437 1.00 98.81 133 ASN A N 1
ATOM 1023 C CA . ASN A 1 133 ? -12.435 -6.023 -2.478 1.00 98.81 133 ASN A CA 1
ATOM 1024 C C . ASN A 1 133 ? -11.656 -7.270 -2.035 1.00 98.81 133 ASN A C 1
ATOM 1026 O O . ASN A 1 133 ? -12.149 -8.031 -1.203 1.00 98.81 133 ASN A O 1
ATOM 1030 N N . LEU A 1 134 ? -10.431 -7.468 -2.538 1.00 98.75 134 LEU A N 1
ATOM 1031 C CA . LEU A 1 134 ? -9.578 -8.601 -2.150 1.00 98.75 134 LEU A CA 1
ATOM 1032 C C . LEU A 1 134 ? -9.243 -8.579 -0.656 1.00 98.75 134 LEU A C 1
ATOM 1034 O O . LEU A 1 134 ? -9.159 -9.623 -0.013 1.00 98.75 134 LEU A O 1
ATOM 1038 N N . SER A 1 135 ? -9.059 -7.383 -0.100 1.00 98.69 135 SER A N 1
ATOM 1039 C CA . SER A 1 135 ? -8.694 -7.192 1.299 1.00 98.69 135 SER A CA 1
ATOM 1040 C C . SER A 1 135 ? -9.892 -7.049 2.241 1.00 98.69 135 SER A C 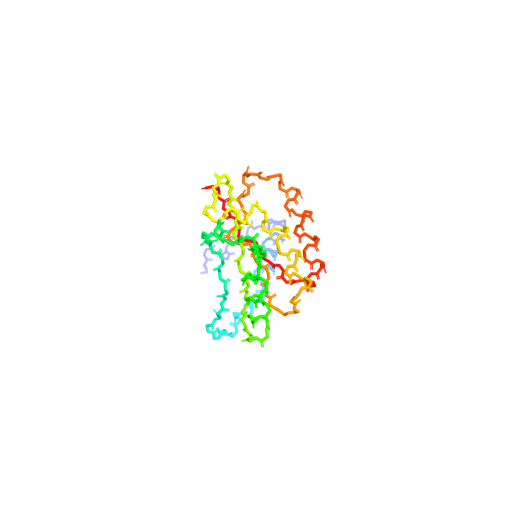1
ATOM 1042 O O . SER A 1 135 ? -9.680 -7.023 3.449 1.00 98.69 135 SER A O 1
ATOM 1044 N N . GLN A 1 136 ? -11.127 -6.999 1.732 1.00 98.38 136 GLN A N 1
ATOM 1045 C CA . GLN A 1 136 ? -12.350 -6.755 2.509 1.00 98.38 136 GLN A CA 1
ATOM 1046 C C . GLN A 1 136 ? -12.339 -5.410 3.264 1.00 98.38 136 GLN A C 1
ATOM 1048 O O . GLN A 1 136 ? -12.572 -5.359 4.474 1.00 98.38 136 GLN A O 1
ATOM 1053 N N . GLY A 1 137 ? -12.065 -4.298 2.574 1.00 98.50 137 GLY A N 1
ATOM 1054 C CA . GLY A 1 137 ? -12.175 -2.963 3.180 1.00 98.50 137 GLY A CA 1
ATOM 1055 C C . GLY A 1 137 ? -10.935 -2.513 3.964 1.00 98.50 137 GLY A C 1
ATOM 1056 O O . GLY A 1 137 ? -11.043 -1.764 4.948 1.00 98.50 137 GLY A O 1
ATOM 1057 N N . ARG A 1 138 ? -9.742 -3.032 3.640 1.00 98.56 138 ARG A N 1
ATOM 1058 C CA . ARG A 1 138 ? -8.513 -2.770 4.418 1.00 98.56 138 ARG A CA 1
ATOM 1059 C C . ARG A 1 138 ? -7.566 -1.753 3.786 1.00 98.56 138 ARG A C 1
ATOM 1061 O O . ARG A 1 138 ? -6.507 -1.519 4.372 1.00 98.56 138 ARG A O 1
ATOM 1068 N N . ILE A 1 139 ? -7.914 -1.125 2.663 1.00 98.69 139 ILE A N 1
ATOM 1069 C CA . ILE A 1 139 ? -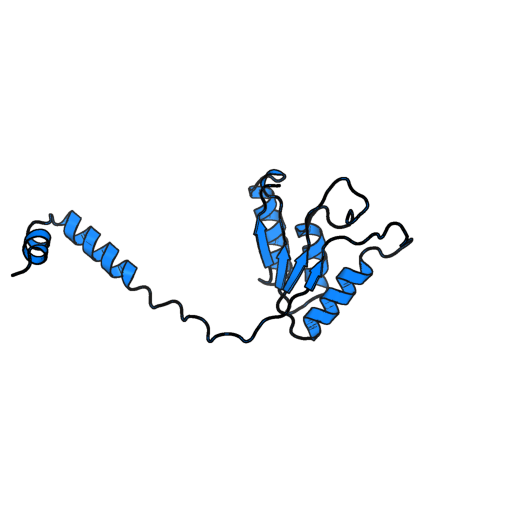6.983 -0.216 1.984 1.00 98.69 139 ILE A CA 1
ATOM 1070 C C . ILE A 1 139 ? -6.871 1.172 2.633 1.00 98.69 139 ILE A C 1
ATOM 1072 O O . ILE A 1 139 ? -7.737 1.621 3.385 1.00 98.69 139 ILE A O 1
ATOM 1076 N N . GLY A 1 140 ? -5.799 1.886 2.292 1.00 98.50 140 GLY A N 1
ATOM 1077 C CA . GLY A 1 140 ? -5.682 3.334 2.441 1.00 98.50 140 GLY A CA 1
ATOM 1078 C C . GLY A 1 140 ? -4.629 3.898 1.489 1.00 98.50 140 GLY A C 1
ATOM 1079 O O . GLY A 1 140 ? -3.674 3.214 1.138 1.00 98.50 140 GLY A O 1
ATOM 1080 N N . ILE A 1 141 ? -4.787 5.146 1.056 1.00 98.62 141 ILE A N 1
ATOM 1081 C CA . ILE A 1 141 ? -3.895 5.749 0.059 1.00 98.62 141 ILE A CA 1
ATOM 1082 C C . ILE A 1 141 ? -3.408 7.098 0.578 1.00 98.62 141 ILE A C 1
ATOM 1084 O O . ILE A 1 141 ? -4.219 7.976 0.866 1.00 98.62 141 ILE A O 1
ATOM 1088 N N . ALA A 1 142 ? -2.089 7.267 0.682 1.00 98.50 142 ALA A N 1
ATOM 1089 C CA . ALA A 1 142 ? -1.466 8.584 0.701 1.00 98.50 142 ALA A CA 1
ATOM 1090 C C . ALA A 1 142 ? -1.068 8.968 -0.729 1.00 98.50 142 ALA A C 1
ATOM 1092 O O . ALA A 1 142 ? -0.524 8.143 -1.466 1.00 98.50 142 ALA A O 1
ATOM 1093 N N . PHE A 1 143 ? -1.338 10.215 -1.114 1.00 98.50 143 PHE A N 1
ATOM 1094 C CA . PHE A 1 143 ? -0.948 10.763 -2.412 1.00 98.50 143 PHE A CA 1
ATOM 1095 C C . PHE A 1 143 ? 0.287 11.653 -2.268 1.00 98.50 143 PHE A C 1
ATOM 1097 O O . PHE A 1 143 ? 0.350 12.479 -1.358 1.00 98.50 143 PHE A O 1
ATOM 1104 N N . ALA A 1 144 ? 1.233 11.514 -3.194 1.00 97.81 144 ALA A N 1
ATOM 1105 C CA . ALA A 1 144 ? 2.389 12.396 -3.345 1.00 97.81 144 ALA A CA 1
ATOM 1106 C C . ALA A 1 144 ? 2.377 13.072 -4.725 1.00 97.81 144 ALA A C 1
ATOM 1108 O O . ALA A 1 144 ? 1.812 12.537 -5.680 1.00 97.81 144 ALA A O 1
ATOM 1109 N N . SER A 1 145 ? 3.013 14.240 -4.831 1.00 97.50 145 SER A N 1
ATOM 1110 C CA . SER A 1 145 ? 3.138 15.001 -6.084 1.00 97.50 145 SER A CA 1
ATOM 1111 C C . SER A 1 145 ? 4.320 14.586 -6.966 1.00 97.50 145 SER A C 1
ATOM 1113 O O . SER A 1 145 ? 4.346 14.974 -8.131 1.00 97.50 145 SER A O 1
ATOM 1115 N N . GLY A 1 146 ? 5.279 13.830 -6.424 1.00 89.12 146 GLY A N 1
ATOM 1116 C CA . GLY A 1 146 ? 6.571 13.537 -7.057 1.00 89.12 146 GLY A CA 1
ATOM 1117 C C . GLY A 1 146 ? 7.733 14.050 -6.229 1.00 89.12 146 GLY A C 1
ATOM 1118 O O . GLY A 1 146 ? 7.561 15.123 -5.606 1.00 89.12 146 GLY A O 1
#

pLDDT: mean 87.16, std 15.26, range [46.06, 98.88]

Secondary structure (DSSP, 8-state):
--HHHHHHHT--HHHHHHHHHHHHHTT--------------EEE------TT-SS-TTHHHHHHHHHHHHTT-SEEEE----S-STTTT-S-HHHHHHHHHHH-SSSEEEEEEE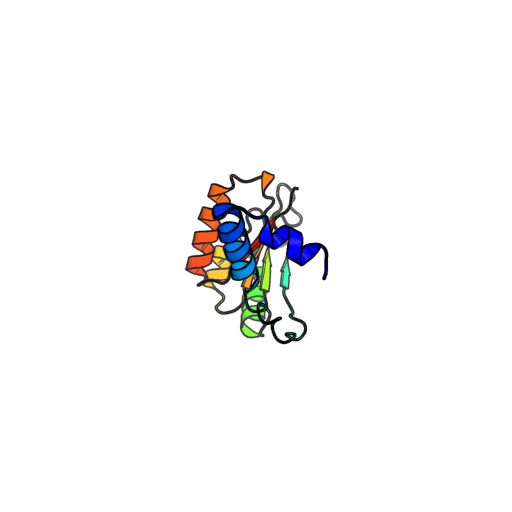EGGGS-HHHHHHHHHHHHHHHTS-EEEEEE--

Mean predicted aligned error: 12.28 Å

Foldseek 3Di:
DDPVVVVLVPDDPVRVVVVVVVVVVVPPDPPPPPPPPPDAAEAEDDWDQCPVPPDDSCVCVLVVLLVCLVVRHAAYEAEADDDDSGRNPGNDLLVVLLVSLQRHAGHAREYPAALPVVDDVVVVVVSVVSSCVSNVNRYYHDYHVD

Sequence (146 aa):
MSELSGRVASLSPEQRALLERMLATKGASPVPLAEAAGLQFSLFYFSSDEQALANDKYRLVLEGAQFADQHGFAAVWTPERHFDAFGGLYPNPAVLNAALAMVTRHIKLRAGSVVLPLHHPIRVVEEWSIVDNLSQGRIGIAFASG

Nearest PDB structures (foldseek):
  6ket-assembly1_B  TM=9.725E-01  e=8.709E-14  Cylindrospermum alatosporum CCALA 988
  6ket-assembly1_A  TM=9.710E-01  e=1.883E-13  Cylindrospermum alatosporum CCALA 988
  7bip-assembly1_B  TM=9.354E-01  e=4.879E-08  Streptomyces bottropensis
  8k74-assembly1_A  TM=8.714E-01  e=1.199E-07  Klebsiella sp. PCX
  8k74-assembly1_B  TM=8.731E-01  e=1.654E-07  Klebsiella sp. PCX

Radius of gyration: 23.43 Å; Cα contacts (8 Å, |Δi|>4): 184; chains: 1; bounding box: 61×59×37 Å